Protein AF-A0A968VQX4-F1 (afdb_monomer_lite)

Secondary structure (DSSP, 8-state):
------------------S--HHHHHHHHHHTT--HHHHHHHTTS-HHHHHHHHTTSSPPPHHHHHHHHHHHHHHT-----S-------------------------

pLDDT: mean 71.07, std 17.0, range [40.97, 92.75]

Foldseek 3Di:
DDPPPPPDPPDPPPDPDDLQALVNLVVLCVLVVHDLCVVCVQLVHHSVVNVCRNVVVDPDDPVSSVVVVVSCVVSVNDRPPVDDPPPPDPDDDPDDDDDDDDDDDDD

Radius of gyration: 25.27 Å; chains: 1; bounding box: 79×62×58 Å

Structure (mmCIF, N/CA/C/O backbone):
data_AF-A0A968VQX4-F1
#
_entry.id   AF-A0A968VQX4-F1
#
loop_
_atom_site.group_PDB
_atom_site.id
_atom_site.type_symbol
_atom_site.label_atom_id
_atom_site.label_alt_id
_atom_site.label_comp_id
_atom_site.label_asym_id
_atom_site.label_entity_id
_atom_site.label_seq_id
_atom_site.pdbx_PDB_ins_code
_atom_site.Cartn_x
_atom_site.Cartn_y
_atom_site.Cartn_z
_atom_site.occupancy
_atom_site.B_iso_or_equiv
_atom_site.auth_seq_id
_atom_site.auth_comp_id
_atom_site.auth_asym_id
_atom_site.auth_atom_id
_atom_site.pdbx_PDB_model_num
ATOM 1 N N . MET A 1 1 ? 32.003 26.455 21.175 1.00 56.56 1 MET A N 1
ATOM 2 C CA . MET A 1 1 ? 30.870 27.406 21.209 1.00 56.56 1 MET A CA 1
ATOM 3 C C . MET A 1 1 ? 30.846 28.072 19.846 1.00 56.56 1 MET A C 1
ATOM 5 O O . MET A 1 1 ? 31.749 28.839 19.577 1.00 56.56 1 MET A O 1
ATOM 9 N N . SER A 1 2 ? 29.978 27.760 18.899 1.00 52.94 2 SER A N 1
ATOM 10 C CA . SER A 1 2 ? 28.761 26.957 18.892 1.00 52.94 2 SER A CA 1
ATOM 11 C C . SER A 1 2 ? 28.627 26.540 17.433 1.00 52.94 2 SER A C 1
ATOM 13 O O . SER A 1 2 ? 28.362 27.398 16.597 1.00 52.94 2 SER A O 1
ATOM 15 N N . ASP A 1 3 ? 28.894 25.280 17.099 1.00 48.03 3 ASP A N 1
ATOM 16 C CA . ASP A 1 3 ? 28.567 24.806 15.757 1.00 48.03 3 ASP A CA 1
ATOM 17 C C . ASP A 1 3 ? 27.049 24.655 15.707 1.00 48.03 3 ASP A C 1
ATOM 19 O O . ASP A 1 3 ? 26.470 23.647 16.113 1.00 48.03 3 ASP A O 1
ATOM 23 N N . GLU A 1 4 ? 26.414 25.752 15.307 1.00 56.38 4 GLU A N 1
ATOM 24 C CA . GLU A 1 4 ? 25.046 25.842 14.831 1.00 56.38 4 GLU A CA 1
ATOM 25 C C . GLU A 1 4 ? 24.866 24.766 13.758 1.00 56.38 4 GLU A C 1
ATOM 27 O O . GLU A 1 4 ? 25.205 24.956 12.588 1.00 56.38 4 GLU A O 1
ATOM 32 N N . TYR A 1 5 ? 24.385 23.591 14.165 1.00 55.69 5 TYR A N 1
ATOM 33 C CA . TYR A 1 5 ? 24.053 22.516 13.246 1.00 55.69 5 TYR A CA 1
ATOM 34 C C . TYR A 1 5 ? 22.796 22.933 12.476 1.00 55.69 5 TYR A C 1
ATOM 36 O O . TYR A 1 5 ? 21.673 22.523 12.771 1.00 55.69 5 TYR A O 1
ATOM 44 N N . THR A 1 6 ? 22.982 23.797 11.483 1.00 61.25 6 THR A N 1
ATOM 45 C CA . THR A 1 6 ? 21.988 24.051 10.451 1.00 61.25 6 THR A CA 1
ATOM 46 C C . THR A 1 6 ? 21.883 22.766 9.641 1.00 61.25 6 THR A C 1
ATOM 48 O O . THR A 1 6 ? 22.695 22.510 8.754 1.00 61.25 6 THR A O 1
ATOM 51 N N . TYR A 1 7 ? 20.907 21.921 9.982 1.00 56.34 7 TYR A N 1
ATOM 52 C CA . TYR A 1 7 ? 20.535 20.759 9.177 1.00 56.34 7 TYR A CA 1
ATOM 53 C C . TYR A 1 7 ? 20.153 21.260 7.773 1.00 56.34 7 TYR A C 1
ATOM 55 O O . TYR A 1 7 ? 19.145 21.961 7.638 1.00 56.34 7 TYR A O 1
ATOM 63 N N . PRO A 1 8 ? 20.910 20.937 6.708 1.00 61.75 8 PRO A N 1
ATOM 64 C CA . PRO A 1 8 ? 20.493 21.297 5.364 1.00 61.75 8 PRO A CA 1
ATOM 65 C C . PRO A 1 8 ? 19.206 20.523 5.025 1.00 61.75 8 PRO A C 1
ATOM 67 O O . PRO A 1 8 ? 19.148 19.310 5.254 1.00 61.75 8 PRO A O 1
ATOM 70 N N . PRO A 1 9 ? 18.165 21.177 4.473 1.00 56.66 9 PRO A N 1
ATOM 71 C CA . PRO A 1 9 ? 16.922 20.502 4.125 1.00 56.66 9 PRO A CA 1
ATOM 72 C C . PRO A 1 9 ? 17.221 19.415 3.091 1.00 56.66 9 PRO A C 1
ATOM 74 O O . PRO A 1 9 ? 17.733 19.696 2.003 1.00 56.66 9 PRO A O 1
ATOM 77 N N . LEU A 1 10 ? 16.936 18.159 3.446 1.00 57.31 10 LEU A N 1
ATOM 78 C CA . LEU A 1 10 ? 17.190 16.999 2.597 1.00 57.31 10 LEU A CA 1
ATOM 79 C C . LEU A 1 10 ? 16.427 17.158 1.273 1.00 57.31 10 LEU A C 1
ATOM 81 O O . LEU A 1 10 ? 15.213 16.965 1.190 1.00 57.31 10 LEU A O 1
ATOM 85 N N . LYS A 1 11 ? 17.169 17.532 0.225 1.00 53.78 11 LYS A N 1
ATOM 86 C CA . LYS A 1 11 ? 16.702 17.618 -1.160 1.00 53.78 11 LYS A CA 1
ATOM 87 C C . LYS A 1 11 ? 16.102 16.269 -1.558 1.00 53.78 11 LYS A C 1
ATOM 89 O O . LYS A 1 11 ? 16.818 15.269 -1.639 1.00 53.78 11 LYS A O 1
ATOM 94 N N . ARG A 1 12 ? 14.789 16.239 -1.808 1.00 57.97 12 ARG A N 1
ATOM 95 C CA . ARG A 1 12 ? 14.067 15.043 -2.263 1.00 57.97 12 ARG A CA 1
ATOM 96 C C . ARG A 1 12 ? 14.653 14.591 -3.599 1.00 57.97 12 ARG A C 1
ATOM 98 O O . ARG A 1 12 ? 14.466 15.248 -4.620 1.00 57.97 12 ARG A O 1
ATOM 105 N N . LYS A 1 13 ? 15.392 13.480 -3.586 1.00 48.91 13 LYS A N 1
ATOM 106 C CA . LYS A 1 13 ? 15.896 12.839 -4.801 1.00 48.91 13 LYS A CA 1
ATOM 107 C C . LYS A 1 13 ? 14.700 12.286 -5.575 1.00 48.91 13 LYS A C 1
ATOM 109 O O . LYS A 1 13 ? 14.066 11.337 -5.128 1.00 48.91 13 LYS A O 1
ATOM 1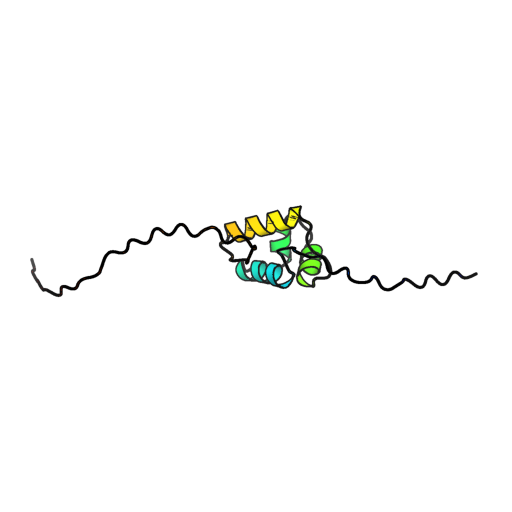14 N N . THR A 1 14 ? 14.411 12.866 -6.733 1.00 51.94 14 THR A N 1
ATOM 115 C CA . THR A 1 14 ? 13.538 12.284 -7.758 1.00 51.94 14 THR A CA 1
ATOM 116 C C . THR A 1 14 ? 14.112 10.932 -8.177 1.00 51.94 14 THR A C 1
ATOM 118 O O . THR A 1 14 ? 15.055 10.866 -8.966 1.00 51.94 14 THR A O 1
ATOM 121 N N . LYS A 1 15 ? 13.597 9.848 -7.588 1.00 51.50 15 LYS A N 1
ATOM 122 C CA . LYS A 1 15 ? 14.008 8.479 -7.901 1.00 51.50 15 LYS A CA 1
ATOM 123 C C . LYS A 1 15 ? 13.086 7.926 -8.982 1.00 51.50 15 LYS A C 1
ATOM 125 O O . LYS A 1 15 ? 11.882 7.797 -8.797 1.00 51.50 15 LYS A O 1
ATOM 130 N N . THR A 1 16 ? 13.676 7.642 -10.129 1.00 48.66 16 THR A N 1
ATOM 131 C CA . THR A 1 16 ? 13.034 7.088 -11.314 1.00 48.66 16 THR A CA 1
ATOM 132 C C . THR A 1 16 ? 12.628 5.618 -11.119 1.00 48.66 16 THR A C 1
ATOM 134 O O . THR A 1 16 ? 13.370 4.819 -10.547 1.00 48.66 16 THR A O 1
ATOM 137 N N . ARG A 1 17 ? 11.451 5.280 -11.673 1.00 51.03 17 ARG A N 1
ATOM 138 C CA . ARG A 1 17 ? 10.918 3.938 -11.999 1.00 51.03 17 ARG A CA 1
ATOM 139 C C . ARG A 1 17 ? 10.759 2.960 -10.834 1.00 51.03 17 ARG A C 1
ATOM 141 O O . ARG A 1 17 ? 11.409 1.912 -10.781 1.00 51.03 17 ARG A O 1
ATOM 148 N N . GLN A 1 18 ? 9.831 3.282 -9.941 1.00 54.72 18 GLN A N 1
ATOM 149 C CA . GLN A 1 18 ? 9.352 2.364 -8.919 1.00 54.72 18 GLN A CA 1
ATOM 150 C C . GLN A 1 18 ? 7.835 2.213 -9.087 1.00 54.72 18 GLN A C 1
ATOM 152 O O . GLN A 1 18 ? 7.112 3.195 -9.002 1.00 54.72 18 GLN A O 1
ATOM 157 N N . SER A 1 19 ? 7.367 1.013 -9.443 1.00 68.12 19 SER A N 1
ATOM 158 C CA . SER A 1 19 ? 5.997 0.754 -9.927 1.00 68.12 19 SER A CA 1
ATOM 159 C C . SER A 1 19 ? 4.904 0.964 -8.872 1.00 68.12 19 SER A C 1
ATOM 161 O O . SER A 1 19 ? 3.736 1.097 -9.226 1.00 68.12 19 SER A O 1
ATOM 163 N N . TRP A 1 20 ? 5.266 1.076 -7.592 1.00 77.69 20 TRP A N 1
ATOM 164 C CA . TRP A 1 20 ? 4.336 1.264 -6.480 1.00 77.69 20 TRP A CA 1
ATOM 165 C C . TRP A 1 20 ? 4.454 2.665 -5.874 1.00 77.69 20 TRP A C 1
ATOM 167 O O . TRP A 1 20 ? 5.295 2.917 -5.012 1.00 77.69 20 TRP A O 1
ATOM 177 N N . ASP A 1 21 ? 3.581 3.563 -6.334 1.00 84.00 21 ASP A N 1
ATOM 178 C CA . ASP A 1 21 ? 3.380 4.890 -5.748 1.00 84.00 21 ASP A CA 1
ATOM 179 C C . ASP A 1 21 ? 2.415 4.816 -4.556 1.00 84.00 21 ASP A C 1
ATOM 181 O O . ASP A 1 21 ? 1.579 3.913 -4.473 1.00 84.00 21 ASP A O 1
ATOM 185 N N . SER A 1 22 ? 2.460 5.817 -3.674 1.00 86.38 22 SER A N 1
ATOM 186 C CA . SER A 1 22 ? 1.600 5.915 -2.484 1.00 86.38 22 SER A CA 1
ATOM 187 C C . SER A 1 22 ? 0.108 5.719 -2.784 1.00 86.38 22 SER A C 1
ATOM 189 O O . SER A 1 22 ? -0.600 5.009 -2.071 1.00 86.38 22 SER A O 1
ATOM 191 N N . ARG A 1 23 ? -0.357 6.279 -3.907 1.00 84.81 23 ARG A N 1
ATOM 192 C CA . ARG A 1 23 ? -1.734 6.127 -4.401 1.00 84.81 23 ARG A CA 1
ATOM 193 C C . ARG A 1 23 ? -2.075 4.686 -4.777 1.00 84.81 23 ARG A C 1
ATOM 195 O O . ARG A 1 23 ? -3.179 4.245 -4.489 1.00 84.81 23 ARG A O 1
ATOM 202 N N . ARG A 1 24 ? -1.145 3.954 -5.403 1.00 86.38 24 ARG A N 1
ATOM 203 C CA . ARG A 1 24 ? -1.360 2.554 -5.811 1.00 86.38 24 ARG A CA 1
ATOM 204 C C . ARG A 1 24 ? -1.427 1.632 -4.600 1.00 86.38 24 ARG A C 1
ATOM 206 O O . ARG A 1 24 ? -2.273 0.752 -4.565 1.00 86.38 24 ARG A O 1
ATOM 213 N N . ILE A 1 25 ? -0.579 1.872 -3.600 1.00 87.00 25 ILE A N 1
ATOM 214 C CA . ILE A 1 25 ? -0.574 1.106 -2.344 1.00 87.00 25 ILE A CA 1
ATOM 215 C C . ILE A 1 25 ? -1.909 1.289 -1.617 1.00 87.00 25 ILE A C 1
ATOM 217 O O . ILE A 1 25 ? -2.551 0.308 -1.249 1.00 87.00 25 ILE A O 1
ATOM 221 N N . ARG A 1 26 ? -2.375 2.538 -1.506 1.00 88.31 26 ARG A N 1
ATOM 222 C CA . ARG A 1 26 ? -3.687 2.836 -0.929 1.00 88.31 26 ARG A CA 1
ATOM 223 C C . ARG A 1 26 ? -4.833 2.202 -1.726 1.00 88.31 26 ARG A C 1
ATOM 225 O O . ARG A 1 26 ? -5.740 1.641 -1.126 1.00 88.31 26 ARG A O 1
ATOM 232 N N . ALA A 1 27 ? -4.785 2.266 -3.056 1.00 88.88 27 ALA A N 1
ATOM 233 C CA . ALA A 1 27 ? -5.805 1.668 -3.914 1.00 88.88 27 ALA A CA 1
ATOM 234 C C . ALA A 1 27 ? -5.857 0.137 -3.779 1.00 88.88 27 ALA A C 1
ATOM 236 O O . ALA A 1 27 ? -6.948 -0.414 -3.690 1.00 88.88 27 ALA A O 1
ATOM 237 N N . LEU A 1 28 ? -4.705 -0.540 -3.687 1.00 88.88 28 LEU A N 1
ATOM 238 C CA . LEU A 1 28 ? -4.642 -1.980 -3.415 1.00 88.88 28 LEU A CA 1
ATOM 239 C C . LEU A 1 28 ? -5.291 -2.310 -2.064 1.00 88.88 28 LEU A C 1
ATOM 241 O O . LEU A 1 28 ? -6.102 -3.229 -1.977 1.00 88.88 28 LEU A O 1
ATOM 245 N N . ARG A 1 29 ? -4.983 -1.528 -1.021 1.00 91.19 29 ARG A N 1
ATOM 246 C CA . ARG A 1 29 ? -5.586 -1.698 0.307 1.00 91.19 29 ARG A CA 1
ATOM 247 C C . ARG A 1 29 ? -7.108 -1.562 0.266 1.00 91.19 29 ARG A C 1
ATOM 249 O O . ARG A 1 29 ? -7.820 -2.398 0.816 1.00 91.19 29 ARG A O 1
ATOM 256 N N . GLU A 1 30 ? -7.593 -0.494 -0.364 1.00 88.81 30 GLU A N 1
ATOM 257 C CA . GLU A 1 30 ? -9.024 -0.204 -0.490 1.00 88.81 30 GLU A CA 1
ATOM 258 C C . GLU A 1 30 ? -9.739 -1.262 -1.337 1.00 88.81 30 GLU A C 1
ATOM 260 O O . GLU A 1 30 ? -10.835 -1.681 -0.974 1.00 88.81 30 GLU A O 1
ATOM 265 N N . PHE A 1 31 ? -9.098 -1.760 -2.397 1.00 88.25 31 PHE A N 1
ATOM 266 C CA . PHE A 1 31 ? -9.619 -2.843 -3.230 1.00 88.25 31 PHE A CA 1
ATOM 267 C C . PHE A 1 31 ? -9.803 -4.147 -2.446 1.00 88.25 31 PHE A C 1
ATOM 269 O O . PHE A 1 31 ? -10.811 -4.829 -2.606 1.00 88.25 31 PHE A O 1
ATOM 276 N N . MET A 1 32 ? -8.862 -4.470 -1.558 1.00 87.44 32 MET A N 1
ATOM 277 C CA . MET A 1 32 ? -8.971 -5.634 -0.675 1.00 87.44 32 MET A CA 1
ATOM 278 C C . MET A 1 32 ? -9.908 -5.399 0.524 1.00 87.44 32 MET A C 1
ATOM 280 O O . MET A 1 32 ? -10.156 -6.326 1.289 1.00 87.44 32 MET A O 1
ATOM 284 N N . GLY A 1 33 ? -10.407 -4.173 0.723 1.00 91.06 33 GLY A N 1
ATOM 285 C CA . GLY A 1 33 ? -11.233 -3.814 1.878 1.00 91.06 33 GLY A CA 1
ATOM 286 C C . GLY A 1 33 ? -10.493 -3.873 3.220 1.00 91.06 33 GLY A C 1
ATOM 287 O O . GLY A 1 33 ? -11.138 -3.949 4.262 1.00 91.06 33 GLY A O 1
ATOM 288 N N . LEU A 1 34 ? -9.156 -3.842 3.207 1.00 91.12 34 LEU A N 1
ATOM 289 C CA . LEU A 1 34 ? -8.332 -4.018 4.404 1.00 91.12 34 LEU A CA 1
ATOM 290 C C . LEU A 1 34 ? -8.066 -2.696 5.126 1.00 91.12 34 LEU A C 1
ATOM 292 O O . LEU A 1 34 ? -7.945 -1.621 4.529 1.00 91.12 34 LEU A O 1
ATOM 296 N N . THR A 1 35 ? -7.882 -2.765 6.437 1.00 92.75 35 THR A N 1
ATOM 297 C CA . THR A 1 35 ? -7.283 -1.684 7.225 1.00 92.75 35 THR A CA 1
ATOM 298 C C . THR A 1 35 ? -5.767 -1.625 7.009 1.00 92.75 35 THR A C 1
ATOM 300 O O . THR A 1 35 ? -5.143 -2.572 6.534 1.00 92.75 35 THR A O 1
ATOM 303 N N . GLN A 1 36 ? -5.128 -0.507 7.378 1.00 89.69 36 GLN A N 1
ATOM 304 C CA . GLN A 1 36 ? -3.663 -0.386 7.291 1.00 89.69 36 GLN A CA 1
ATOM 305 C C . GLN A 1 36 ? -2.936 -1.424 8.159 1.00 89.69 36 GLN A C 1
ATOM 307 O O . GLN A 1 36 ? -1.822 -1.815 7.828 1.00 89.69 36 GLN A O 1
ATOM 312 N N . ARG A 1 37 ? -3.552 -1.858 9.269 1.00 90.88 37 ARG A N 1
ATOM 313 C CA . ARG A 1 37 ? -3.010 -2.912 10.133 1.00 90.88 37 ARG A CA 1
ATOM 314 C C . ARG A 1 37 ? -3.082 -4.270 9.444 1.00 90.88 37 ARG A C 1
ATOM 316 O O . ARG A 1 37 ? -2.062 -4.927 9.355 1.00 90.88 37 ARG A O 1
ATOM 323 N N . GLU A 1 38 ? -4.236 -4.635 8.894 1.00 89.69 38 GLU A N 1
ATOM 324 C CA . GLU A 1 38 ? -4.396 -5.924 8.207 1.00 89.69 38 GLU A CA 1
ATOM 325 C C . GLU A 1 38 ? -3.496 -6.016 6.973 1.00 89.69 38 GLU A C 1
ATOM 327 O O . GLU A 1 38 ? -2.839 -7.026 6.766 1.00 89.69 38 GLU A O 1
ATOM 332 N N . MET A 1 39 ? -3.363 -4.934 6.197 1.00 88.00 39 MET A N 1
ATOM 333 C CA . MET A 1 39 ? -2.394 -4.901 5.097 1.00 88.00 39 MET A CA 1
ATOM 334 C C . MET A 1 39 ? -0.945 -5.037 5.591 1.00 88.00 39 MET A C 1
ATOM 336 O O . MET A 1 39 ? -0.109 -5.612 4.899 1.00 88.00 39 MET A O 1
ATOM 340 N N . ALA A 1 40 ? -0.629 -4.496 6.771 1.00 90.62 40 ALA A N 1
ATOM 341 C CA . ALA A 1 40 ? 0.692 -4.646 7.367 1.00 90.62 40 ALA A CA 1
ATOM 342 C C . ALA A 1 40 ? 0.945 -6.085 7.827 1.00 90.62 40 ALA A C 1
ATOM 344 O O . ALA A 1 40 ? 2.043 -6.587 7.610 1.00 90.62 40 ALA A O 1
ATOM 345 N N . ASP A 1 41 ? -0.068 -6.743 8.391 1.00 89.69 41 ASP A N 1
ATOM 346 C CA . ASP A 1 41 ? -0.007 -8.147 8.793 1.00 89.69 41 ASP A CA 1
ATOM 347 C C . ASP A 1 41 ? 0.199 -9.053 7.564 1.00 89.69 41 ASP A C 1
ATOM 349 O O . ASP A 1 41 ? 1.083 -9.906 7.57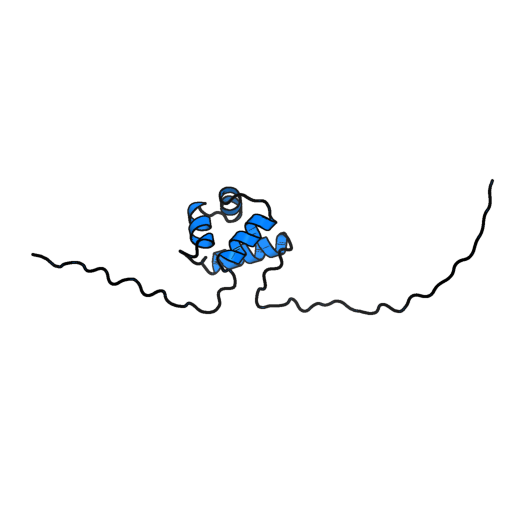9 1.00 89.69 41 ASP A O 1
ATOM 353 N N . GLU A 1 42 ? -0.512 -8.796 6.459 1.00 87.31 42 GLU A N 1
ATOM 354 C CA . GLU A 1 42 ? -0.349 -9.537 5.194 1.00 87.31 42 GLU A CA 1
ATOM 355 C C . GLU A 1 42 ? 1.024 -9.341 4.534 1.00 87.31 42 GLU A C 1
ATOM 357 O O . GLU A 1 42 ? 1.544 -10.231 3.861 1.00 87.31 42 GLU A O 1
ATOM 362 N N . LEU A 1 43 ? 1.625 -8.162 4.705 1.00 85.75 43 LEU A N 1
ATOM 363 C CA . LEU A 1 43 ? 2.948 -7.841 4.162 1.00 85.75 43 LEU A CA 1
ATOM 364 C C . LEU A 1 43 ? 4.086 -8.091 5.164 1.00 85.75 43 LEU A C 1
ATOM 366 O O . LEU A 1 43 ? 5.240 -7.815 4.832 1.00 85.75 43 LEU A O 1
ATOM 370 N N . GLU A 1 44 ? 3.768 -8.589 6.361 1.00 88.19 44 GLU A N 1
ATOM 371 C CA . GLU A 1 44 ? 4.690 -8.814 7.481 1.00 88.19 44 GLU A CA 1
ATOM 372 C C . GLU A 1 44 ? 5.534 -7.570 7.839 1.00 88.19 44 GLU A C 1
ATOM 374 O O . GLU A 1 44 ? 6.725 -7.629 8.156 1.00 88.19 44 GLU A O 1
ATOM 379 N N . VAL A 1 45 ? 4.907 -6.395 7.780 1.00 88.69 45 VAL A N 1
ATOM 380 C CA . VAL A 1 45 ? 5.516 -5.102 8.123 1.00 88.69 45 VAL A CA 1
ATOM 381 C C . VAL A 1 45 ? 4.774 -4.429 9.272 1.00 88.69 45 VAL A C 1
ATOM 383 O O . VAL A 1 45 ? 3.776 -4.916 9.791 1.00 88.69 45 VAL A O 1
ATOM 386 N N . ARG A 1 46 ? 5.278 -3.280 9.728 1.00 89.06 46 ARG A N 1
ATOM 387 C CA . ARG A 1 46 ? 4.588 -2.475 10.741 1.00 89.06 46 ARG A CA 1
ATOM 388 C C . ARG A 1 46 ? 3.513 -1.615 10.078 1.00 89.06 46 ARG A C 1
ATOM 390 O O . ARG A 1 46 ? 3.728 -1.084 8.992 1.00 89.06 46 ARG A O 1
ATOM 397 N N . GLN A 1 47 ? 2.396 -1.382 10.767 1.00 92.00 47 GLN A N 1
ATOM 398 C CA . GLN A 1 47 ? 1.343 -0.474 10.286 1.00 92.00 47 GLN A CA 1
ATOM 399 C C . GLN A 1 47 ? 1.878 0.942 10.002 1.00 92.00 47 GLN A C 1
ATOM 401 O O . GLN A 1 47 ? 1.481 1.561 9.015 1.00 92.00 47 GLN A O 1
ATOM 406 N N . GLN A 1 48 ? 2.842 1.421 10.797 1.00 88.56 48 GLN A N 1
ATOM 407 C CA . GLN A 1 48 ? 3.511 2.701 10.551 1.00 88.56 48 GLN A CA 1
ATOM 408 C C . GLN A 1 48 ? 4.203 2.730 9.180 1.00 88.56 48 GLN A C 1
ATOM 410 O O . GLN A 1 48 ? 4.129 3.733 8.479 1.00 88.56 48 GLN A O 1
ATOM 415 N N . THR A 1 49 ? 4.807 1.619 8.757 1.00 87.44 49 THR A N 1
ATOM 416 C CA . THR A 1 49 ? 5.454 1.498 7.448 1.00 87.44 49 THR A CA 1
ATOM 417 C C . THR A 1 49 ? 4.443 1.643 6.306 1.00 87.44 49 THR A C 1
ATOM 419 O O . THR A 1 49 ? 4.723 2.339 5.333 1.00 87.44 49 THR A O 1
ATOM 422 N N . ILE A 1 50 ? 3.242 1.068 6.444 1.00 87.19 50 ILE A N 1
ATOM 423 C CA . ILE A 1 50 ? 2.149 1.264 5.476 1.00 87.19 50 ILE A CA 1
ATOM 424 C C . ILE A 1 50 ? 1.736 2.738 5.417 1.00 87.19 50 ILE A C 1
ATOM 426 O O . ILE A 1 50 ? 1.604 3.291 4.329 1.00 87.19 50 ILE A O 1
ATOM 430 N N . SER A 1 51 ? 1.602 3.403 6.568 1.00 87.88 51 SER A N 1
ATOM 431 C CA . SER A 1 51 ? 1.284 4.838 6.626 1.00 87.88 51 SER A CA 1
ATOM 432 C C . SER A 1 51 ? 2.352 5.702 5.938 1.00 87.88 51 SER A C 1
ATOM 434 O O . SER A 1 51 ? 2.036 6.582 5.134 1.00 87.88 51 SER A O 1
ATOM 436 N N . GLU A 1 52 ? 3.635 5.425 6.177 1.00 86.88 52 GLU A N 1
ATOM 437 C CA . GLU A 1 52 ? 4.755 6.121 5.526 1.00 86.88 52 GLU A CA 1
ATOM 438 C C . GLU A 1 52 ? 4.759 5.921 4.003 1.00 86.88 52 GLU A C 1
ATOM 440 O O . GLU A 1 52 ? 5.114 6.838 3.254 1.00 86.88 52 GLU A O 1
ATOM 445 N N . TRP A 1 53 ? 4.319 4.754 3.528 1.00 89.38 53 TRP A N 1
ATOM 446 C CA . TRP A 1 53 ? 4.165 4.482 2.101 1.00 89.38 53 TRP A CA 1
ATOM 447 C C . TRP A 1 53 ? 2.947 5.177 1.497 1.00 89.38 53 TRP A C 1
ATOM 449 O O . TRP A 1 53 ? 3.068 5.803 0.445 1.00 89.38 53 TRP A O 1
ATOM 459 N N . GLU A 1 54 ? 1.789 5.131 2.160 1.00 87.12 54 GLU A N 1
ATOM 460 C CA . GLU A 1 54 ? 0.555 5.791 1.708 1.00 87.12 54 GLU A CA 1
ATOM 461 C C . GLU A 1 54 ? 0.661 7.326 1.723 1.00 87.12 54 GLU A C 1
ATOM 463 O O . GLU A 1 54 ? 0.014 8.008 0.925 1.00 87.12 54 GLU A O 1
ATOM 468 N N . THR A 1 55 ? 1.508 7.888 2.586 1.00 83.19 55 THR A N 1
ATOM 469 C CA . THR A 1 55 ? 1.813 9.330 2.621 1.00 83.19 55 THR A CA 1
ATOM 470 C C . THR A 1 55 ? 2.924 9.731 1.648 1.00 83.19 55 THR A C 1
ATOM 472 O O . THR A 1 55 ? 3.118 10.919 1.387 1.00 83.19 55 THR A O 1
ATOM 475 N N . GLY A 1 56 ? 3.643 8.759 1.073 1.00 80.44 56 GLY A N 1
ATOM 476 C CA . GLY A 1 56 ? 4.788 9.000 0.192 1.00 80.44 56 GLY A CA 1
ATOM 477 C C . GLY A 1 56 ? 6.023 9.537 0.920 1.00 80.44 56 GLY A C 1
ATOM 478 O O . GLY A 1 56 ? 6.938 10.046 0.269 1.00 80.44 56 GLY A O 1
ATOM 479 N N . LEU A 1 57 ? 6.057 9.437 2.253 1.00 77.31 57 LEU A N 1
ATOM 480 C CA . LEU A 1 57 ? 7.222 9.790 3.062 1.00 77.31 57 LEU A CA 1
ATOM 481 C C . LEU A 1 57 ? 8.368 8.798 2.828 1.00 77.31 57 LEU A C 1
ATOM 483 O O . LEU A 1 57 ? 9.531 9.201 2.774 1.00 77.31 57 LEU A O 1
ATOM 487 N N . HIS A 1 58 ? 8.030 7.521 2.633 1.00 77.69 58 HIS A N 1
ATOM 488 C CA . HIS A 1 58 ? 8.979 6.463 2.309 1.00 77.69 58 HIS A CA 1
ATOM 489 C C . HIS A 1 58 ? 8.482 5.639 1.115 1.00 77.69 58 HIS A C 1
ATOM 491 O O . HIS A 1 58 ? 7.302 5.332 0.996 1.00 77.69 58 HIS A O 1
ATOM 497 N N . THR A 1 59 ? 9.388 5.240 0.223 1.00 74.62 59 THR A N 1
ATOM 498 C CA . THR A 1 59 ? 9.077 4.299 -0.866 1.00 74.62 59 THR A CA 1
ATOM 499 C C . THR A 1 59 ? 9.417 2.873 -0.428 1.00 74.62 59 THR A C 1
ATOM 501 O O . THR A 1 59 ? 10.508 2.682 0.119 1.00 74.62 59 THR A O 1
ATOM 504 N N . PRO A 1 60 ? 8.554 1.864 -0.647 1.00 77.00 60 PRO A N 1
ATOM 505 C CA . PRO A 1 60 ? 8.870 0.479 -0.299 1.00 77.00 60 PRO A CA 1
ATOM 506 C C . PRO A 1 60 ? 10.179 0.026 -0.952 1.00 77.00 60 PRO A C 1
ATOM 508 O O . PRO A 1 60 ? 10.513 0.448 -2.061 1.00 77.00 60 PRO A O 1
ATOM 511 N N . HIS A 1 61 ? 10.930 -0.858 -0.293 1.00 78.50 61 HIS A N 1
ATOM 512 C CA . HIS A 1 61 ? 12.133 -1.440 -0.890 1.00 78.50 61 HIS A CA 1
ATOM 513 C C . HIS A 1 61 ? 11.767 -2.387 -2.050 1.00 78.50 61 HIS A C 1
ATOM 515 O O . HIS A 1 61 ? 10.618 -2.807 -2.189 1.00 78.50 61 HIS A O 1
ATOM 521 N N . ARG A 1 62 ? 12.739 -2.739 -2.903 1.00 76.81 62 ARG A N 1
ATOM 522 C CA . ARG A 1 62 ? 12.520 -3.622 -4.069 1.00 76.81 62 ARG A CA 1
ATOM 523 C C . ARG A 1 62 ? 11.911 -4.974 -3.682 1.00 76.81 62 ARG A C 1
ATOM 525 O O . ARG A 1 62 ? 11.053 -5.476 -4.397 1.00 76.81 62 ARG A O 1
ATOM 532 N N . SER A 1 63 ? 12.329 -5.529 -2.545 1.00 79.88 63 SER A N 1
ATOM 533 C CA . SER A 1 63 ? 11.773 -6.761 -1.972 1.00 79.88 63 SER A CA 1
ATOM 534 C C . SER A 1 63 ? 10.283 -6.618 -1.671 1.00 79.88 63 SER A C 1
ATOM 536 O O . SER A 1 63 ? 9.488 -7.436 -2.113 1.00 79.88 63 SER A O 1
ATOM 538 N N . THR A 1 64 ? 9.889 -5.540 -1.000 1.00 82.94 64 THR A N 1
ATOM 539 C CA . THR A 1 64 ? 8.487 -5.313 -0.647 1.00 82.94 64 THR A CA 1
ATOM 540 C C . THR A 1 64 ? 7.618 -4.983 -1.855 1.00 82.94 64 THR A C 1
ATOM 542 O O . THR A 1 64 ? 6.471 -5.404 -1.916 1.00 82.94 64 THR A O 1
ATOM 545 N N . GLN A 1 65 ? 8.152 -4.278 -2.852 1.00 83.75 65 GLN A N 1
ATOM 546 C CA . GLN A 1 65 ? 7.433 -4.064 -4.113 1.00 83.75 65 GLN A CA 1
ATOM 547 C C . GLN A 1 65 ? 7.095 -5.377 -4.806 1.00 83.75 65 GLN A C 1
ATOM 549 O O . GLN A 1 65 ? 6.005 -5.504 -5.348 1.00 83.75 65 GLN A O 1
ATOM 554 N N . LYS A 1 66 ? 8.004 -6.358 -4.756 1.00 83.19 66 LYS A N 1
ATOM 555 C CA . LYS A 1 66 ? 7.726 -7.701 -5.263 1.00 83.19 66 LYS A CA 1
ATOM 556 C C . LYS A 1 66 ? 6.584 -8.356 -4.484 1.00 83.19 66 LYS A C 1
ATOM 558 O O . LYS A 1 66 ? 5.707 -8.943 -5.102 1.00 83.19 66 LYS A O 1
ATOM 563 N N . THR A 1 67 ? 6.550 -8.216 -3.159 1.00 87.44 67 THR A N 1
ATOM 564 C CA . THR A 1 67 ? 5.430 -8.710 -2.340 1.00 87.44 67 THR A CA 1
ATOM 565 C C . THR A 1 67 ? 4.114 -8.021 -2.692 1.00 87.44 67 THR A C 1
ATOM 567 O O . THR A 1 67 ? 3.123 -8.705 -2.911 1.00 87.44 67 THR A O 1
ATOM 570 N N . LEU A 1 68 ? 4.109 -6.693 -2.841 1.00 86.38 68 LEU A N 1
ATOM 571 C CA . LEU A 1 68 ? 2.933 -5.930 -3.278 1.00 86.38 68 LEU A CA 1
ATOM 572 C C . LEU A 1 68 ? 2.431 -6.392 -4.650 1.00 86.38 68 LEU A C 1
ATOM 574 O O . LEU A 1 68 ? 1.236 -6.593 -4.824 1.00 86.38 68 LEU A O 1
ATOM 578 N N . SER A 1 69 ? 3.345 -6.613 -5.596 1.00 86.19 69 SER A N 1
ATOM 579 C CA . SER A 1 69 ? 3.044 -7.185 -6.909 1.00 86.19 69 SER A CA 1
ATOM 580 C C . SER A 1 69 ? 2.393 -8.565 -6.812 1.00 86.19 69 SER A C 1
ATOM 582 O O . SER A 1 69 ? 1.329 -8.771 -7.386 1.00 86.19 69 SER A O 1
ATOM 584 N N . MET A 1 70 ? 2.962 -9.476 -6.016 1.00 85.88 70 MET A N 1
ATOM 585 C CA . MET A 1 70 ? 2.394 -10.814 -5.808 1.00 85.88 70 MET A CA 1
ATOM 586 C C . MET A 1 70 ? 1.005 -10.763 -5.154 1.00 85.88 70 MET A C 1
ATOM 588 O O . MET A 1 70 ? 0.111 -11.512 -5.543 1.00 85.88 70 MET A O 1
ATOM 592 N N . VAL A 1 71 ? 0.802 -9.879 -4.169 1.00 87.19 71 VAL A N 1
ATOM 593 C CA . VAL A 1 71 ? -0.505 -9.694 -3.515 1.00 87.19 71 VAL A CA 1
ATOM 594 C C . VAL A 1 71 ? -1.521 -9.137 -4.507 1.00 87.19 71 VAL A C 1
ATOM 596 O O . VAL A 1 71 ? -2.632 -9.654 -4.585 1.00 87.19 71 VAL A O 1
ATOM 599 N N . ALA A 1 72 ? -1.135 -8.134 -5.295 1.00 86.50 72 ALA A N 1
ATOM 600 C CA . ALA A 1 72 ? -1.987 -7.541 -6.315 1.00 86.50 72 ALA A CA 1
ATOM 601 C C . ALA A 1 72 ? -2.409 -8.561 -7.381 1.00 86.50 72 ALA A C 1
ATOM 603 O O . ALA A 1 72 ? -3.592 -8.656 -7.693 1.00 86.50 72 ALA A O 1
ATOM 604 N N . GLU A 1 73 ? -1.476 -9.374 -7.875 1.00 85.19 73 GLU A N 1
ATOM 605 C CA . GLU A 1 73 ? -1.765 -10.460 -8.820 1.00 85.19 73 GLU A CA 1
ATOM 606 C C . GLU A 1 73 ? -2.712 -11.502 -8.216 1.00 85.19 73 GLU A C 1
ATOM 608 O O . GLU A 1 73 ? -3.678 -11.906 -8.861 1.00 85.19 73 GLU A O 1
ATOM 613 N N . ARG A 1 74 ? -2.502 -11.881 -6.948 1.00 85.12 74 ARG A N 1
ATOM 614 C CA . ARG A 1 74 ? -3.359 -12.845 -6.241 1.00 85.12 74 ARG A CA 1
ATOM 615 C C . ARG A 1 74 ? -4.808 -12.376 -6.121 1.00 85.12 74 ARG A C 1
ATOM 617 O O . ARG A 1 74 ? -5.713 -13.204 -6.189 1.00 85.12 74 ARG A O 1
ATOM 624 N N . VAL A 1 75 ? -5.027 -11.079 -5.913 1.00 84.94 75 VAL A N 1
ATOM 625 C CA . VAL A 1 75 ? -6.378 -10.504 -5.796 1.00 84.94 75 VAL A CA 1
ATOM 626 C C . VAL A 1 75 ? -6.932 -9.997 -7.131 1.00 84.94 75 VAL A C 1
ATOM 628 O O . VAL A 1 75 ? -8.055 -9.506 -7.171 1.00 84.94 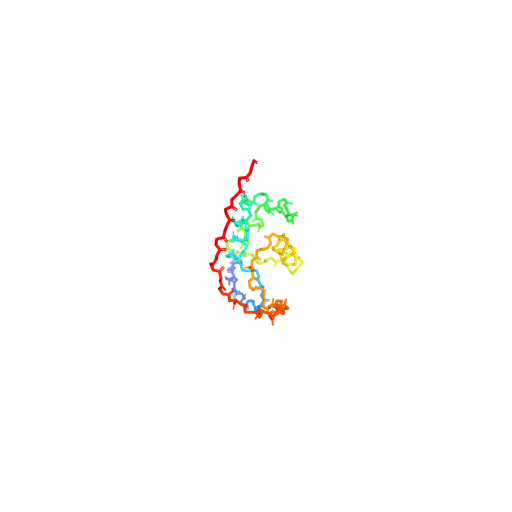75 VAL A O 1
ATOM 631 N N . GLY A 1 76 ? -6.170 -10.106 -8.225 1.00 83.81 76 GLY A N 1
ATOM 632 C CA . GLY A 1 76 ? -6.563 -9.584 -9.537 1.00 83.81 76 GLY A CA 1
ATOM 633 C C . GLY A 1 76 ? -6.609 -8.053 -9.604 1.00 83.81 76 GLY A C 1
ATOM 634 O O . GLY A 1 76 ? -7.337 -7.490 -10.419 1.00 83.81 76 GLY A O 1
ATOM 635 N N . PHE A 1 77 ? -5.860 -7.360 -8.743 1.00 82.81 77 PHE A N 1
ATOM 636 C CA . PHE A 1 77 ? -5.771 -5.906 -8.765 1.00 82.81 77 PHE A CA 1
ATOM 637 C C . PHE A 1 77 ? -4.900 -5.454 -9.939 1.00 82.81 77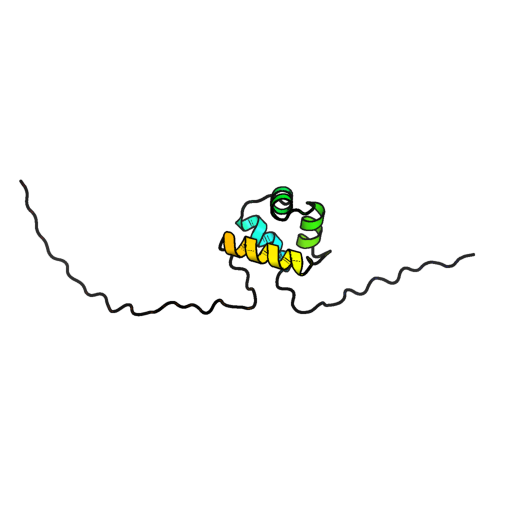 PHE A C 1
ATOM 639 O O . PHE A 1 77 ? -3.691 -5.689 -9.963 1.00 82.81 77 PHE A O 1
ATOM 646 N N . ALA A 1 78 ? -5.512 -4.764 -10.902 1.00 72.56 78 ALA A N 1
ATOM 647 C CA . ALA A 1 78 ? -4.808 -4.166 -12.026 1.00 72.56 78 ALA A CA 1
ATOM 648 C C . ALA A 1 78 ? -4.007 -2.940 -11.559 1.00 72.56 78 ALA A C 1
ATOM 650 O O . ALA A 1 78 ? -4.491 -1.808 -11.543 1.00 72.56 78 ALA A O 1
ATOM 651 N N . TYR A 1 79 ? -2.755 -3.167 -11.172 1.00 70.50 79 TYR A N 1
ATOM 652 C CA . TYR A 1 79 ? -1.759 -2.111 -11.071 1.00 70.50 79 TYR A CA 1
ATOM 653 C C . TYR A 1 79 ? -1.014 -2.077 -12.404 1.00 70.50 79 TYR A C 1
ATOM 655 O O . TYR A 1 79 ? -0.530 -3.109 -12.856 1.00 70.50 79 TYR A O 1
ATOM 663 N N . GLU A 1 80 ? -0.933 -0.917 -13.062 1.00 59.22 80 GLU A N 1
ATOM 664 C CA . GLU A 1 80 ? -0.072 -0.733 -14.239 1.00 59.22 80 GLU A CA 1
ATOM 665 C C . GLU A 1 80 ? 1.400 -0.855 -13.812 1.00 59.22 80 GLU A C 1
ATOM 667 O O . GLU A 1 80 ? 2.139 0.121 -13.650 1.00 59.22 80 GLU A O 1
ATOM 672 N N . SER A 1 81 ? 1.826 -2.087 -13.563 1.00 54.06 81 SER A N 1
ATOM 673 C CA . SER A 1 81 ? 3.190 -2.517 -13.769 1.00 54.06 81 SER A CA 1
ATOM 674 C C . SER A 1 81 ? 3.451 -2.301 -15.261 1.00 54.06 81 SER A C 1
ATOM 676 O O . SER A 1 81 ? 2.608 -2.624 -16.091 1.00 54.06 81 SER A O 1
ATOM 678 N N . GLY A 1 82 ? 4.578 -1.703 -15.635 1.00 53.19 82 GLY A N 1
ATOM 679 C CA . GLY A 1 82 ? 4.903 -1.428 -17.041 1.00 53.19 82 GLY A CA 1
ATOM 680 C C . GLY A 1 82 ? 5.047 -2.673 -17.931 1.00 53.19 82 GLY A C 1
ATOM 681 O O . GLY A 1 82 ? 5.497 -2.540 -19.064 1.00 53.19 82 GLY A O 1
ATOM 682 N N . GLU A 1 83 ? 4.685 -3.855 -17.442 1.00 50.47 83 GLU A N 1
ATOM 683 C CA . GLU A 1 83 ? 4.515 -5.082 -18.200 1.00 50.47 83 GLU A CA 1
ATOM 684 C C . GLU A 1 83 ? 3.020 -5.379 -18.296 1.00 50.47 83 GLU A C 1
ATOM 686 O O . GLU A 1 83 ? 2.405 -5.923 -17.380 1.00 50.47 83 GLU A O 1
ATOM 691 N N . ARG A 1 84 ? 2.433 -5.012 -19.442 1.00 40.97 84 ARG A N 1
ATOM 692 C CA . ARG A 1 84 ? 1.245 -5.708 -19.932 1.00 40.97 84 ARG A CA 1
ATOM 693 C C . ARG A 1 84 ? 1.618 -7.191 -20.010 1.00 40.97 84 ARG A C 1
ATOM 695 O O . ARG A 1 84 ? 2.555 -7.497 -20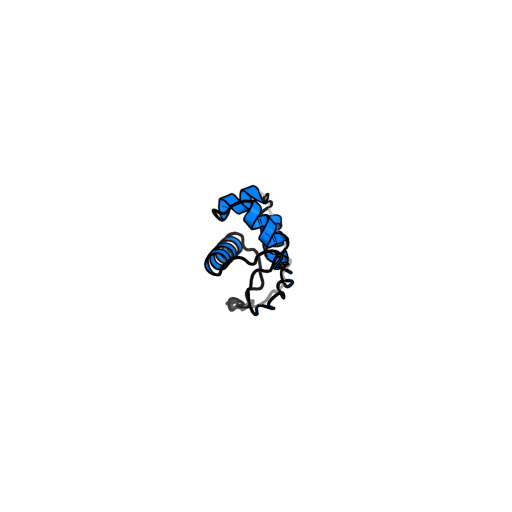.756 1.00 40.97 84 ARG A O 1
ATOM 702 N N . PRO A 1 85 ? 0.948 -8.110 -19.295 1.00 48.91 85 PRO A N 1
ATOM 703 C CA . PRO A 1 85 ? 1.018 -9.499 -19.702 1.00 48.91 85 PRO A CA 1
ATOM 704 C C . PRO A 1 85 ? 0.427 -9.516 -21.108 1.00 48.91 85 PRO A C 1
ATOM 706 O O . PRO A 1 85 ? -0.671 -9.009 -21.322 1.00 48.91 85 PRO A O 1
ATOM 709 N N . ALA A 1 86 ? 1.216 -9.966 -22.082 1.00 50.44 86 ALA A N 1
ATOM 710 C CA . ALA A 1 86 ? 0.752 -10.153 -23.441 1.00 50.44 86 ALA A CA 1
ATOM 711 C C . ALA A 1 86 ? -0.553 -10.946 -23.370 1.00 50.44 86 ALA A C 1
ATOM 713 O O . ALA A 1 86 ? -0.548 -12.116 -22.993 1.00 50.44 86 ALA A O 1
ATOM 714 N N . GLU A 1 87 ? -1.663 -10.266 -23.643 1.00 52.72 87 GLU A N 1
ATOM 715 C CA . GLU A 1 87 ? -2.980 -10.865 -23.742 1.00 52.72 87 GLU A CA 1
ATOM 716 C C . GLU A 1 87 ? -2.963 -11.858 -24.908 1.00 52.72 87 GLU A C 1
ATOM 718 O O . GLU A 1 87 ? -3.245 -11.544 -26.062 1.00 52.72 87 GLU A O 1
ATOM 723 N N . GLU A 1 88 ? -2.597 -13.089 -24.568 1.00 52.03 88 GLU A N 1
ATOM 724 C CA . GLU A 1 88 ? -3.073 -14.307 -25.189 1.00 52.03 88 GLU A CA 1
ATOM 725 C C . GLU A 1 88 ? -4.588 -14.362 -24.962 1.00 52.03 88 GLU A C 1
ATOM 727 O O . GLU A 1 88 ? -5.095 -14.946 -24.009 1.00 52.03 88 GLU A O 1
ATOM 732 N N . ILE A 1 89 ? -5.329 -13.681 -25.834 1.00 59.66 89 ILE A N 1
ATOM 733 C CA . ILE A 1 89 ? -6.732 -13.994 -26.073 1.00 59.66 89 ILE A CA 1
ATOM 734 C C . ILE A 1 89 ? -6.829 -14.306 -27.556 1.00 59.66 89 ILE A C 1
ATOM 736 O O . ILE A 1 89 ? -6.967 -13.428 -28.410 1.00 59.66 89 ILE A O 1
ATOM 740 N N . THR A 1 90 ? -6.700 -15.593 -27.857 1.00 55.50 90 THR A N 1
ATOM 741 C CA . THR A 1 90 ? -7.094 -16.208 -29.119 1.00 55.50 90 THR A CA 1
ATOM 742 C C . THR A 1 90 ? -8.547 -15.849 -29.412 1.00 55.50 90 THR A C 1
ATOM 744 O O . THR A 1 90 ? -9.495 -16.503 -28.988 1.00 55.50 90 THR A O 1
ATOM 747 N N . SER A 1 91 ? -8.721 -14.760 -30.151 1.00 55.25 91 SER A N 1
ATOM 748 C CA . SER A 1 91 ? -9.973 -14.427 -30.808 1.00 55.25 91 SER A CA 1
ATOM 749 C C . SER A 1 91 ? -10.123 -15.352 -32.010 1.00 55.25 91 SER A C 1
ATOM 751 O O . SER A 1 91 ? -9.446 -15.172 -33.018 1.00 55.25 91 SER A O 1
ATOM 753 N N . ASN A 1 92 ? -11.016 -16.333 -31.913 1.00 54.44 92 ASN A N 1
ATOM 754 C CA . ASN A 1 92 ? -11.822 -16.702 -33.070 1.00 54.44 92 ASN A CA 1
ATOM 755 C C . ASN A 1 92 ? -13.261 -16.975 -32.621 1.00 54.44 92 ASN A C 1
ATOM 757 O O . ASN A 1 92 ? -13.706 -18.113 -32.490 1.00 54.44 92 ASN A O 1
ATOM 761 N N . ASP A 1 93 ? -13.960 -15.876 -32.343 1.00 53.94 93 ASP A N 1
ATOM 762 C 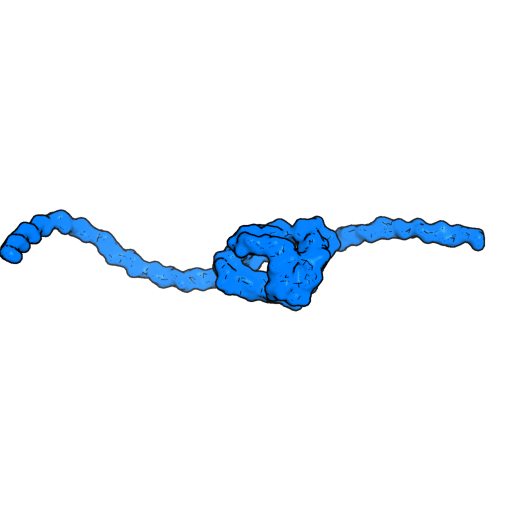CA . ASP A 1 93 ? -15.414 -15.783 -32.407 1.00 53.94 93 ASP A CA 1
ATOM 763 C C . ASP A 1 93 ? -15.808 -15.849 -33.891 1.00 53.94 93 ASP A C 1
ATOM 765 O O . ASP A 1 93 ? -15.598 -14.894 -34.639 1.00 53.94 93 ASP A O 1
ATOM 769 N N . GLN A 1 94 ? -16.334 -16.993 -34.338 1.00 52.91 94 GLN A N 1
ATOM 770 C CA . GLN A 1 94 ? -17.052 -17.075 -35.606 1.00 52.91 94 GLN A CA 1
ATOM 771 C C . GLN A 1 94 ? -18.546 -17.224 -35.310 1.00 52.91 94 GLN A C 1
ATOM 773 O O . GLN A 1 94 ? -19.087 -18.319 -35.211 1.00 52.91 94 GLN A O 1
ATOM 778 N N . GLN A 1 95 ? -19.174 -16.056 -35.219 1.00 54.62 95 GLN A N 1
ATOM 779 C CA . GLN A 1 95 ? -20.471 -15.734 -35.806 1.00 54.62 95 GLN A CA 1
ATOM 780 C C . GLN A 1 95 ? -21.727 -16.385 -35.221 1.00 54.62 95 GLN A C 1
ATOM 782 O O . GLN A 1 95 ? -22.094 -17.532 -35.459 1.00 54.62 95 GLN A O 1
ATOM 787 N N . ARG A 1 96 ? -22.486 -15.482 -34.598 1.00 44.81 96 ARG A N 1
ATOM 788 C CA . ARG A 1 96 ? -23.946 -15.438 -34.586 1.00 44.81 96 ARG A CA 1
ATOM 789 C C . ARG A 1 96 ? -24.552 -15.860 -35.928 1.00 44.81 96 ARG A C 1
ATOM 791 O O . ARG A 1 96 ? -24.153 -15.314 -36.952 1.00 44.81 96 ARG A O 1
ATOM 798 N N . ASP A 1 97 ? -25.630 -16.634 -35.886 1.00 48.78 97 ASP A N 1
ATOM 799 C CA . ASP A 1 97 ? -26.841 -16.245 -36.602 1.00 48.78 97 ASP A CA 1
ATOM 800 C C . ASP A 1 97 ? -28.094 -16.871 -35.972 1.00 48.78 97 ASP A C 1
ATOM 802 O O . ASP A 1 97 ? -28.074 -17.886 -35.281 1.00 48.78 97 ASP A O 1
ATOM 806 N N . THR A 1 98 ? -29.156 -16.121 -36.173 1.00 55.19 98 THR A N 1
ATOM 807 C CA . THR A 1 98 ? -30.527 -16.139 -35.697 1.00 55.19 98 THR A CA 1
ATOM 808 C C . THR A 1 98 ? -31.328 -17.423 -35.951 1.00 55.19 98 THR A C 1
ATOM 810 O O . THR A 1 98 ? -31.049 -18.207 -36.849 1.00 55.19 98 THR A O 1
ATOM 813 N N . GLY A 1 99 ? -32.409 -17.602 -35.181 1.00 48.09 99 GLY A N 1
ATOM 814 C CA . GLY A 1 99 ? -33.426 -18.605 -35.499 1.00 48.09 99 GLY A CA 1
ATOM 815 C C . GLY A 1 99 ? -34.492 -18.793 -34.426 1.00 48.09 99 GLY A C 1
ATOM 816 O O . GLY A 1 99 ? -34.459 -19.758 -33.671 1.00 48.09 99 GLY A O 1
ATOM 817 N N . GLN A 1 100 ? -35.468 -17.883 -34.370 1.00 51.69 100 GLN A N 1
ATOM 818 C CA . GLN A 1 100 ? -36.769 -18.172 -33.758 1.00 51.69 100 GLN A CA 1
ATOM 819 C C . GLN A 1 100 ? -37.405 -19.380 -34.464 1.00 51.69 100 GLN A C 1
ATOM 821 O O . GLN A 1 100 ? -37.549 -19.331 -35.680 1.00 51.69 100 GLN A O 1
ATOM 826 N N . ALA A 1 101 ? -37.853 -20.402 -33.728 1.00 43.59 101 ALA A N 1
ATOM 827 C CA . ALA A 1 101 ? -39.010 -21.227 -34.103 1.00 43.59 101 ALA A CA 1
ATOM 828 C C . ALA A 1 101 ? -39.373 -22.245 -33.006 1.00 43.59 101 ALA A C 1
ATOM 830 O O . ALA A 1 101 ? -38.698 -23.244 -32.797 1.00 43.59 101 ALA A O 1
ATOM 831 N N . THR A 1 102 ? -40.490 -21.963 -32.336 1.00 55.41 102 THR A N 1
ATOM 832 C CA . THR A 1 102 ? -41.600 -22.871 -31.982 1.00 55.41 102 THR A CA 1
ATOM 833 C C . THR A 1 102 ? -41.356 -24.383 -31.826 1.00 55.41 102 THR A C 1
ATOM 835 O O . THR A 1 102 ? -41.007 -25.059 -32.792 1.00 55.41 102 THR A O 1
ATOM 838 N N . ARG A 1 103 ? -41.815 -24.928 -30.689 1.00 45.12 103 ARG A N 1
ATOM 839 C CA . ARG A 1 103 ? -42.803 -26.034 -30.520 1.00 45.12 103 ARG A CA 1
ATOM 840 C C . ARG A 1 103 ? -42.678 -26.528 -29.068 1.00 45.12 103 ARG A C 1
ATOM 842 O O . ARG A 1 103 ? -41.605 -26.933 -28.662 1.00 45.12 103 ARG A O 1
ATOM 849 N N . ASN A 1 104 ? -43.629 -26.263 -28.175 1.00 45.16 104 ASN A N 1
ATOM 850 C CA . ASN A 1 104 ? -44.929 -26.924 -27.999 1.00 45.16 104 ASN A CA 1
ATOM 851 C C . ASN A 1 104 ? -44.831 -28.435 -27.699 1.00 45.16 104 ASN A C 1
ATOM 853 O O . ASN A 1 104 ? -44.095 -29.127 -28.401 1.00 45.16 104 ASN A O 1
ATOM 857 N N . ARG A 1 105 ? -45.699 -28.893 -26.767 1.00 46.31 105 ARG A N 1
ATOM 858 C CA . ARG A 1 105 ? -46.068 -30.282 -26.363 1.00 46.31 105 ARG A CA 1
ATOM 859 C C . ARG A 1 105 ? -45.486 -30.703 -24.997 1.00 46.31 105 ARG A C 1
ATOM 861 O O . ARG A 1 105 ? -44.279 -30.807 -24.869 1.00 46.31 105 ARG A O 1
ATOM 868 N N . VAL A 1 106 ? -46.244 -30.755 -23.890 1.00 48.31 106 VAL A N 1
ATOM 869 C CA . VAL A 1 106 ? -47.414 -31.597 -23.513 1.00 48.31 106 VAL A CA 1
ATOM 870 C C . VAL A 1 106 ? -47.125 -33.093 -23.637 1.00 48.31 106 VAL A C 1
ATOM 872 O O . VAL A 1 106 ? -47.125 -33.596 -24.754 1.00 48.31 106 VAL A O 1
ATOM 875 N N . TYR A 1 107 ? -46.921 -33.783 -22.513 1.00 47.41 107 TYR A N 1
ATOM 876 C CA . TYR A 1 107 ? -47.865 -34.744 -21.916 1.00 47.41 107 TYR A CA 1
ATOM 877 C C . TYR A 1 107 ? -47.583 -34.848 -20.417 1.00 47.41 107 TYR A C 1
ATOM 879 O O . TYR A 1 107 ? -46.395 -34.725 -20.048 1.00 47.41 107 TYR A O 1
#

Sequence (107 aa):
MSDEYTYPPLKRKTKTRQSWDSRRIRALREFMGLTQREMADELEVRQQTISEWETGLHTPHRSTQKTLSMVAERVGFAYESGERPAEEITSNDQQRDTGQATRNRVY